Protein AF-A0A953G6L0-F1 (afdb_monomer)

pLDDT: mean 95.91, std 4.65, range [64.62, 98.25]

Mean predicted aligned error: 3.49 Å

Nearest PDB structures (foldseek):
  4lhd-assembly1_A  TM=9.734E-01  e=1.989E-04  Synechocystis sp. PCC 6803 substr. Kazusa
  6i35-assembly1_B  TM=9.311E-01  e=1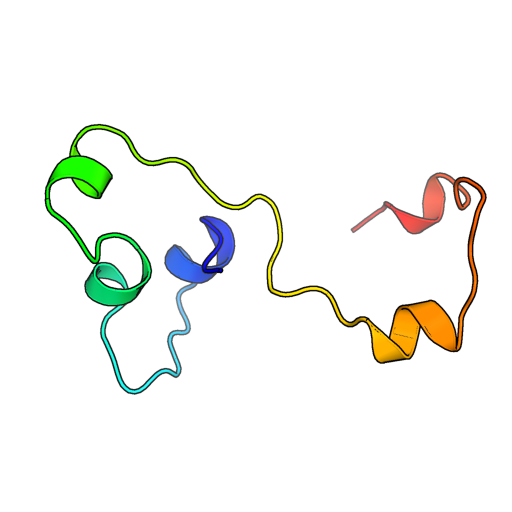.200E-04  Homo sapiens
  6i35-assembly2_C  TM=9.316E-01  e=1.386E-04  Homo sapiens
  4lhd-assembly1_B  TM=9.734E-01  e=3.298E-04  Synechocystis sp. PCC 6803 substr. Kazusa
  4lgl-assembly1_B  TM=9.718E-01  e=1.736E-03  Synechocystis sp. PCC 6803 substr. Kazusa

Foldseek 3Di:
DQAPCNLPDPDDDDPDHSCCVQPVDDVCVVPPDGDPDDDDDPVVCVVDPDPDDDDPVVVDD

Secondary structure (DSSP, 8-state):
---HHHHHSS---SSS-HHHHH-SSTHHHHS-PPPSS----HHHHHHS---SPPPGGGG--

Sequence (61 aa):
PHTALKIASDQWNRPYSRELGAFPAPWTREFKFWPAVARIDAAYGDRNLICTCPPLESYAK

Solvent-accessible surface area (backbone atoms only — not comparable to full-atom values): 4190 Å² tot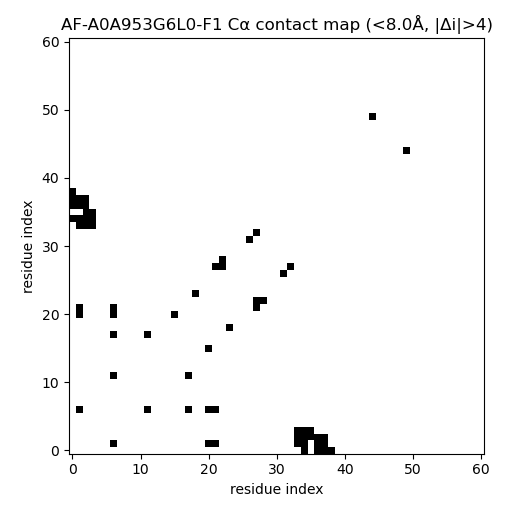al; per-residue (Å²): 100,63,21,63,70,63,61,71,40,92,72,76,96,57,104,61,56,62,58,57,64,70,43,78,48,76,65,40,71,81,56,67,86,69,43,92,55,60,75,78,68,60,71,59,45,75,76,54,80,74,93,65,86,73,63,75,74,76,72,64,127

Radius of gy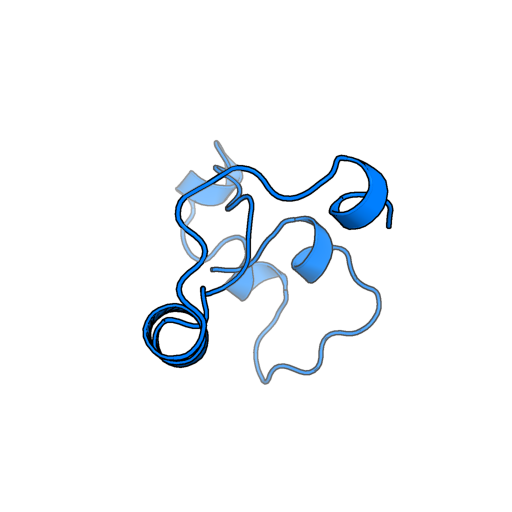ration: 15.71 Å; Cα contacts (8 Å, |Δi|>4): 32; chains: 1; bounding box: 32×25×41 Å

Structure (mmCIF, N/CA/C/O backbone):
data_AF-A0A953G6L0-F1
#
_entry.id   AF-A0A953G6L0-F1
#
loop_
_atom_site.group_PDB
_atom_site.id
_atom_site.type_symbol
_atom_site.label_atom_id
_atom_site.label_alt_id
_atom_site.label_comp_id
_atom_site.label_asym_id
_atom_site.label_entity_id
_atom_site.label_seq_id
_atom_site.pdbx_PDB_ins_code
_atom_site.Cartn_x
_atom_site.Cartn_y
_atom_site.Cartn_z
_atom_site.occupancy
_atom_site.B_iso_or_equiv
_atom_site.auth_seq_id
_atom_site.auth_comp_id
_atom_site.auth_asym_id
_atom_site.auth_atom_id
_atom_site.pdbx_PDB_model_num
ATOM 1 N N . PRO A 1 1 ? 3.736 -2.878 3.957 1.00 95.56 1 PRO A N 1
ATOM 2 C CA . PRO A 1 1 ? 2.732 -1.816 4.198 1.00 95.56 1 PRO A CA 1
ATOM 3 C C . PRO A 1 1 ? 1.378 -2.247 3.623 1.00 95.56 1 PRO A C 1
ATOM 5 O O . PRO A 1 1 ? 1.364 -3.015 2.660 1.00 95.56 1 PRO A O 1
ATOM 8 N N . HIS A 1 2 ? 0.271 -1.770 4.192 1.00 97.44 2 HIS A N 1
ATOM 9 C CA . HIS A 1 2 ? -1.072 -2.007 3.659 1.00 97.44 2 HIS A CA 1
ATOM 10 C C . HIS A 1 2 ? -1.571 -0.743 2.962 1.00 97.44 2 HIS A C 1
ATOM 12 O O . HIS A 1 2 ? -1.717 0.297 3.599 1.00 97.44 2 HIS A O 1
ATOM 18 N N . THR A 1 3 ? -1.789 -0.833 1.651 1.00 97.88 3 THR A N 1
ATOM 19 C CA . THR A 1 3 ? -2.314 0.274 0.840 1.00 97.88 3 THR A CA 1
ATOM 20 C C . THR A 1 3 ? -3.820 0.426 1.045 1.00 97.88 3 THR A C 1
ATOM 22 O O . THR A 1 3 ? -4.495 -0.544 1.404 1.00 97.88 3 THR A O 1
ATOM 25 N N . ALA A 1 4 ? -4.362 1.611 0.752 1.00 97.56 4 ALA A N 1
ATOM 26 C CA . ALA A 1 4 ? -5.804 1.859 0.817 1.00 97.56 4 ALA A CA 1
ATOM 27 C C . ALA A 1 4 ? -6.591 0.855 -0.043 1.00 97.56 4 ALA A C 1
ATOM 29 O O . ALA A 1 4 ? -7.537 0.238 0.437 1.00 97.56 4 ALA A O 1
ATOM 30 N N . LEU A 1 5 ? -6.120 0.592 -1.270 1.00 96.38 5 LEU A N 1
ATOM 31 C CA . LEU A 1 5 ? -6.720 -0.391 -2.180 1.00 96.38 5 LEU A CA 1
ATOM 32 C C . LEU A 1 5 ? -6.737 -1.808 -1.592 1.00 96.38 5 LEU A C 1
ATOM 34 O O . LEU A 1 5 ? -7.719 -2.530 -1.741 1.00 96.38 5 LEU A O 1
ATOM 38 N N . LYS A 1 6 ? -5.670 -2.224 -0.893 1.00 96.12 6 LYS A N 1
ATOM 39 C CA . LYS A 1 6 ? -5.629 -3.562 -0.289 1.00 96.12 6 LYS A CA 1
ATOM 40 C C . LYS A 1 6 ? -6.563 -3.680 0.914 1.00 96.12 6 LYS A C 1
ATOM 42 O O . LYS A 1 6 ? -7.098 -4.760 1.140 1.00 96.12 6 LYS A O 1
ATOM 47 N N . ILE A 1 7 ? -6.734 -2.602 1.678 1.00 97.12 7 ILE A N 1
ATOM 48 C CA . ILE A 1 7 ? -7.683 -2.550 2.797 1.00 97.12 7 ILE A CA 1
ATOM 49 C C . ILE A 1 7 ? -9.131 -2.550 2.287 1.00 97.12 7 ILE A C 1
ATOM 51 O O . ILE A 1 7 ? -9.951 -3.276 2.838 1.00 97.12 7 ILE A O 1
ATOM 55 N N . ALA A 1 8 ? -9.422 -1.798 1.221 1.00 96.62 8 ALA A N 1
ATOM 56 C CA . ALA A 1 8 ? -10.755 -1.672 0.626 1.00 96.62 8 ALA A CA 1
ATOM 57 C C . ALA A 1 8 ? -11.200 -2.887 -0.211 1.00 96.62 8 ALA A C 1
ATOM 59 O O . ALA A 1 8 ? -12.360 -2.973 -0.589 1.00 96.62 8 ALA A O 1
ATOM 60 N N . SER A 1 9 ? -10.297 -3.823 -0.514 1.00 96.25 9 SER A N 1
ATOM 61 C CA . SER A 1 9 ? -10.621 -5.029 -1.283 1.00 96.25 9 SER A CA 1
ATOM 62 C C . SER A 1 9 ? -11.615 -5.930 -0.546 1.00 96.25 9 SER A C 1
ATOM 64 O O . SER A 1 9 ? -11.428 -6.200 0.643 1.00 96.25 9 SER A O 1
ATOM 66 N N . ASP A 1 10 ? -12.584 -6.492 -1.275 1.00 96.31 10 ASP A N 1
ATOM 67 C CA . ASP A 1 10 ? -13.551 -7.478 -0.764 1.00 96.31 10 ASP A CA 1
ATOM 68 C C . ASP A 1 10 ? -12.877 -8.731 -0.193 1.00 96.31 10 ASP A C 1
ATOM 70 O O . ASP A 1 10 ? -13.350 -9.319 0.783 1.00 96.31 10 ASP A O 1
ATOM 74 N N . GLN A 1 11 ? -11.717 -9.103 -0.741 1.00 94.38 11 GLN A N 1
ATOM 75 C CA . GLN A 1 11 ? -10.971 -10.285 -0.331 1.00 94.38 11 GLN A CA 1
ATOM 76 C C . GLN A 1 11 ? -9.892 -9.952 0.702 1.00 94.38 11 GLN A C 1
ATOM 78 O O . GLN A 1 11 ? -8.922 -9.233 0.434 1.00 94.38 11 GLN A O 1
ATOM 83 N N . TRP A 1 12 ? -10.014 -10.561 1.881 1.00 96.12 12 TRP A N 1
ATOM 84 C CA . TRP A 1 12 ? -9.068 -10.392 2.977 1.00 96.12 12 TRP A CA 1
ATOM 85 C C . TRP A 1 12 ? -8.623 -11.735 3.558 1.00 96.12 12 TRP A C 1
ATOM 87 O O . TRP A 1 12 ? -9.170 -12.235 4.533 1.00 96.12 12 TRP A O 1
ATOM 97 N N . ASN A 1 13 ? -7.596 -12.319 2.940 1.00 95.62 13 ASN A N 1
ATOM 98 C CA . ASN A 1 13 ? -7.004 -13.586 3.368 1.00 95.62 13 ASN A CA 1
ATOM 99 C C . ASN A 1 13 ? -5.780 -13.343 4.267 1.00 95.62 13 ASN A C 1
ATOM 101 O O . ASN A 1 13 ? -4.632 -13.487 3.839 1.00 95.62 13 ASN A O 1
ATOM 105 N N . ARG A 1 14 ? -6.016 -12.854 5.487 1.00 95.81 14 ARG A N 1
ATOM 106 C CA . ARG A 1 14 ? -4.974 -12.658 6.506 1.00 95.81 14 ARG A CA 1
ATOM 107 C C . ARG A 1 14 ? -5.519 -13.057 7.880 1.00 95.81 14 ARG A C 1
ATOM 109 O O . ARG A 1 14 ? -6.688 -12.787 8.139 1.00 95.81 14 ARG A O 1
ATOM 116 N N . PRO A 1 15 ? -4.692 -13.609 8.787 1.00 97.69 15 PRO A N 1
ATOM 117 C CA . PRO A 1 15 ? -5.133 -14.066 10.111 1.00 97.69 15 PRO A CA 1
ATOM 118 C C . PRO A 1 15 ? -5.338 -12.915 11.121 1.00 97.69 15 PRO A C 1
ATOM 120 O O . PRO A 1 15 ? -5.216 -13.103 12.324 1.00 97.69 15 PRO A O 1
ATOM 123 N N . TYR A 1 16 ? -5.598 -11.700 10.641 1.00 97.62 16 TYR A N 1
ATOM 124 C CA . TYR A 1 16 ? -5.856 -10.503 11.442 1.00 97.62 16 TYR A CA 1
ATOM 125 C C . TYR A 1 16 ? -6.837 -9.599 10.704 1.00 97.62 16 TYR A C 1
ATOM 127 O O . TYR A 1 16 ? -6.966 -9.724 9.494 1.00 97.62 16 TYR A O 1
ATOM 135 N N . SER A 1 17 ? -7.515 -8.677 11.387 1.00 97.62 17 SER A N 1
ATOM 136 C CA . SER A 1 17 ? -8.532 -7.818 10.763 1.00 97.62 17 SER A C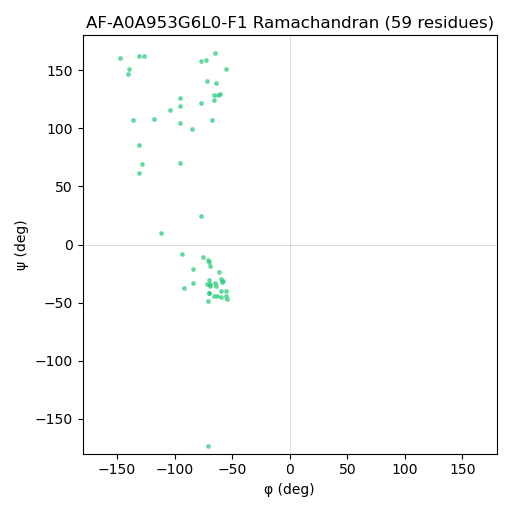A 1
ATOM 137 C C . SER A 1 17 ? -7.939 -6.737 9.846 1.00 97.62 17 SER A C 1
ATOM 139 O O . SER A 1 17 ? -6.786 -6.319 9.988 1.00 97.62 17 SER A O 1
ATOM 141 N N . ARG A 1 18 ? -8.759 -6.224 8.919 1.00 97.25 18 ARG A N 1
ATOM 142 C CA . ARG A 1 18 ? -8.426 -5.029 8.119 1.00 97.25 18 ARG A CA 1
ATOM 143 C C . ARG A 1 18 ? -8.092 -3.833 9.007 1.00 97.25 18 ARG A C 1
ATOM 145 O O . ARG A 1 18 ? -7.149 -3.102 8.723 1.00 97.25 18 ARG A O 1
ATOM 152 N N . GLU A 1 19 ? -8.842 -3.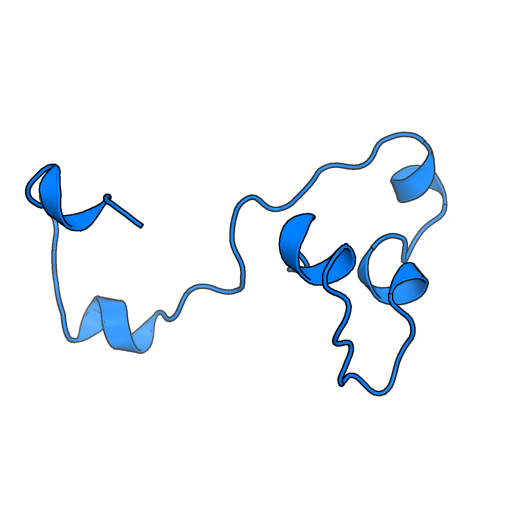677 10.094 1.00 96.81 19 GLU A N 1
ATOM 153 C CA . GLU A 1 19 ? -8.658 -2.605 11.066 1.00 96.81 19 GLU A CA 1
ATOM 154 C C . GLU A 1 19 ? -7.297 -2.686 11.751 1.00 96.81 19 GLU A C 1
ATOM 156 O O . GLU A 1 19 ? -6.605 -1.679 11.788 1.00 96.81 19 GLU A O 1
ATOM 161 N N . LEU A 1 20 ? -6.845 -3.867 12.185 1.00 97.56 20 LEU A N 1
ATOM 162 C CA . LEU A 1 20 ? -5.500 -4.008 12.752 1.00 97.56 20 LEU A CA 1
ATOM 163 C C . LEU A 1 20 ? -4.410 -3.704 11.710 1.00 97.56 20 LEU A C 1
ATOM 165 O O . LEU A 1 20 ? -3.385 -3.110 12.032 1.00 97.56 20 LEU A O 1
ATOM 169 N N . GLY A 1 21 ? -4.635 -4.078 10.445 1.00 96.62 21 GLY A N 1
ATOM 170 C CA . GLY A 1 21 ? -3.705 -3.782 9.351 1.00 96.62 21 GLY A CA 1
ATOM 171 C C . GLY A 1 21 ? -3.629 -2.295 8.980 1.00 96.62 21 GLY A C 1
ATOM 172 O O . GLY A 1 21 ? -2.567 -1.811 8.589 1.00 96.62 21 GLY A O 1
ATOM 173 N N . ALA A 1 22 ? -4.739 -1.564 9.084 1.00 97.75 22 ALA A N 1
ATOM 174 C CA . ALA A 1 22 ? -4.812 -0.147 8.738 1.00 97.75 22 ALA A CA 1
ATOM 175 C C . ALA A 1 22 ? -4.547 0.778 9.935 1.00 97.75 22 ALA A C 1
ATOM 177 O O . ALA A 1 22 ? -3.889 1.804 9.772 1.00 97.75 22 ALA A O 1
ATOM 178 N N . PHE A 1 23 ? -5.017 0.423 11.125 1.00 97.94 23 PHE A N 1
ATOM 179 C CA . PHE A 1 23 ? -5.077 1.292 12.297 1.00 97.94 23 PHE A CA 1
ATOM 180 C C . PHE A 1 23 ? -4.500 0.624 13.558 1.00 97.94 23 PHE A C 1
ATOM 182 O O . PHE A 1 23 ? -5.217 0.442 14.543 1.00 97.94 23 PHE A O 1
ATOM 189 N N . PRO A 1 24 ? -3.207 0.251 13.565 1.00 97.38 24 PRO A N 1
ATOM 190 C CA . PRO A 1 24 ? -2.600 -0.450 14.698 1.00 97.38 24 PRO A CA 1
ATOM 191 C C . PRO A 1 24 ? -2.404 0.432 15.943 1.00 97.38 24 PRO A C 1
ATOM 193 O O . PRO A 1 24 ? -2.128 -0.097 17.015 1.00 97.38 24 PRO A O 1
ATOM 196 N N . ALA A 1 25 ? -2.522 1.759 15.820 1.00 97.94 25 ALA A N 1
ATOM 197 C CA . ALA A 1 25 ? -2.356 2.707 16.921 1.00 97.94 25 ALA A CA 1
ATOM 198 C C . ALA A 1 25 ? -3.404 3.838 16.862 1.00 97.94 25 ALA A C 1
ATOM 200 O O . ALA A 1 25 ? -3.820 4.199 15.757 1.00 97.94 25 ALA A O 1
ATOM 201 N N . PRO A 1 26 ? -3.813 4.443 17.995 1.00 97.62 26 PRO A N 1
ATOM 202 C CA . PRO A 1 26 ? -4.906 5.424 18.033 1.00 97.62 26 PRO A CA 1
ATOM 203 C C . PRO A 1 26 ? -4.730 6.607 17.069 1.00 97.62 26 PRO A C 1
ATOM 205 O O . PRO A 1 26 ? -5.623 6.880 16.269 1.00 97.62 26 PRO A O 1
ATOM 208 N N . TRP A 1 27 ? -3.540 7.216 17.037 1.00 97.94 27 TRP A N 1
ATOM 209 C CA . TRP A 1 27 ? -3.239 8.381 16.189 1.00 97.94 27 TRP A CA 1
ATOM 210 C C . TRP A 1 27 ? -3.383 8.102 14.687 1.00 97.94 27 TRP A C 1
ATOM 212 O O . TRP A 1 27 ? -3.630 9.010 13.898 1.00 97.94 27 TRP A O 1
ATOM 222 N N . THR A 1 28 ? -3.276 6.837 14.263 1.00 97.81 28 THR A N 1
ATOM 223 C CA . THR A 1 28 ? -3.453 6.475 12.848 1.00 97.81 28 THR A CA 1
ATOM 224 C C . THR A 1 28 ? -4.902 6.604 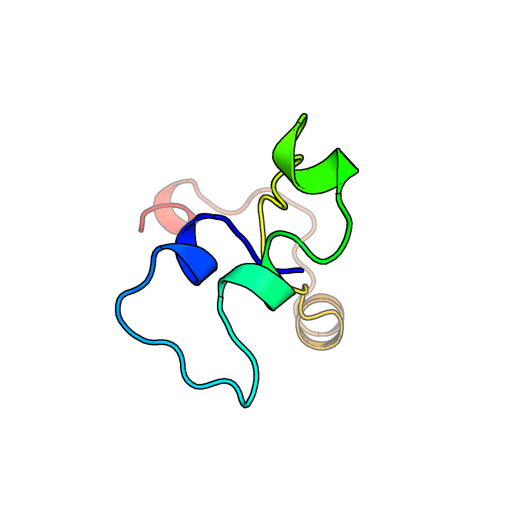12.374 1.00 97.81 28 THR A C 1
ATOM 226 O O . THR A 1 28 ? -5.126 6.603 11.164 1.00 97.81 28 THR A O 1
ATOM 229 N N . ARG A 1 29 ? -5.873 6.714 13.297 1.00 96.50 29 ARG A N 1
ATOM 230 C CA . ARG A 1 29 ? -7.281 7.020 12.992 1.00 96.50 29 ARG A CA 1
ATOM 231 C C . ARG A 1 29 ? -7.534 8.516 12.844 1.00 96.50 29 ARG A C 1
ATOM 233 O O . ARG A 1 29 ? -8.387 8.895 12.053 1.00 96.50 29 ARG A O 1
ATOM 240 N N . GLU A 1 30 ? -6.809 9.338 13.598 1.00 97.62 30 GLU A N 1
ATOM 241 C CA . GLU A 1 30 ? -6.913 10.800 13.535 1.00 97.62 30 GLU A CA 1
ATOM 242 C C . GLU A 1 30 ? -6.310 11.323 12.234 1.00 97.62 30 GLU A C 1
ATOM 244 O O . GLU A 1 30 ? -6.945 12.078 11.501 1.00 97.62 30 GLU A O 1
ATOM 249 N N . PHE A 1 31 ? -5.098 10.862 11.914 1.00 97.75 31 PHE A N 1
ATOM 250 C CA . PHE A 1 31 ? -4.435 11.194 10.665 1.00 97.75 31 PHE A CA 1
ATOM 251 C C . PHE A 1 31 ? -3.793 9.959 10.041 1.00 97.75 31 PHE A C 1
ATOM 253 O O . PHE A 1 31 ? -2.765 9.440 10.490 1.00 97.75 31 PHE A O 1
ATOM 260 N N . LYS A 1 32 ? -4.413 9.480 8.961 1.00 97.88 32 LYS A N 1
ATOM 261 C CA . LYS A 1 32 ? -3.966 8.281 8.264 1.00 9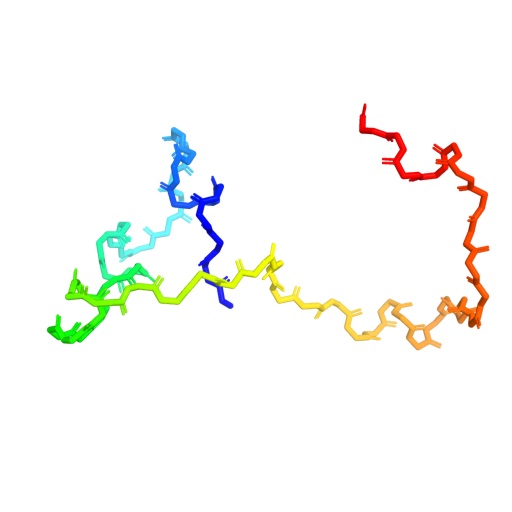7.88 32 LYS A CA 1
ATOM 262 C C . LYS A 1 32 ? -3.071 8.630 7.081 1.00 97.88 32 LYS A C 1
ATOM 264 O O . LYS A 1 32 ? -3.551 8.972 6.004 1.00 97.88 32 LYS A O 1
ATOM 269 N N . PHE A 1 33 ? -1.765 8.428 7.245 1.00 97.88 33 PHE A N 1
ATOM 270 C CA . PHE A 1 33 ? -0.856 8.367 6.103 1.00 97.88 33 PHE A CA 1
ATOM 271 C C . PHE A 1 33 ? -0.986 7.009 5.400 1.00 97.88 33 PHE A C 1
ATOM 273 O O . PHE A 1 33 ? -0.798 5.948 6.012 1.00 97.88 33 PHE A O 1
ATOM 280 N N . TRP A 1 34 ? -1.325 7.038 4.111 1.00 98.00 34 TRP A N 1
ATOM 281 C CA . TRP A 1 34 ? -1.493 5.840 3.298 1.00 98.00 34 TRP A CA 1
ATOM 282 C C . TRP A 1 34 ? -0.221 5.511 2.519 1.00 98.00 34 TRP A C 1
ATOM 284 O O . TRP A 1 34 ? 0.257 6.334 1.741 1.00 98.00 34 TRP A O 1
ATOM 294 N N . PRO A 1 35 ? 0.301 4.281 2.645 1.00 98.06 35 PRO A N 1
ATOM 295 C CA . PRO A 1 35 ? 1.331 3.797 1.741 1.00 98.06 35 PRO A CA 1
ATOM 296 C C . PRO A 1 35 ? 0.795 3.730 0.306 1.00 98.06 35 PRO A C 1
ATOM 298 O O . PRO A 1 35 ? -0.245 3.112 0.065 1.00 98.06 35 PRO A O 1
ATOM 301 N N . ALA A 1 36 ? 1.523 4.328 -0.640 1.00 97.19 36 ALA A N 1
ATOM 302 C CA . ALA A 1 36 ? 1.136 4.355 -2.052 1.00 97.19 36 ALA A CA 1
ATOM 303 C C . ALA A 1 36 ? 1.224 2.970 -2.717 1.00 97.19 36 ALA A C 1
ATOM 305 O O . ALA A 1 36 ? 0.382 2.613 -3.539 1.00 97.19 36 ALA A O 1
ATOM 306 N N . VAL A 1 37 ? 2.218 2.165 -2.326 1.00 97.25 37 VAL A N 1
ATOM 307 C CA . VAL A 1 37 ? 2.469 0.825 -2.874 1.00 97.25 37 VAL A CA 1
ATOM 308 C C . VAL A 1 37 ? 2.662 -0.213 -1.769 1.00 97.25 37 VAL A C 1
ATOM 310 O O . VAL A 1 37 ? 2.889 0.109 -0.597 1.00 97.25 37 VAL A O 1
ATOM 313 N N . ALA A 1 38 ? 2.523 -1.488 -2.139 1.00 96.56 38 ALA A N 1
ATOM 314 C CA . ALA A 1 38 ? 2.821 -2.612 -1.259 1.00 96.56 38 ALA A CA 1
ATOM 315 C C . ALA A 1 38 ? 4.341 -2.749 -1.030 1.00 96.56 38 ALA A C 1
ATOM 317 O O . ALA A 1 38 ? 5.132 -1.892 -1.414 1.00 96.56 38 ALA A O 1
ATOM 318 N N . ARG A 1 39 ? 4.765 -3.822 -0.354 1.00 97.44 39 ARG A N 1
ATOM 319 C CA . ARG A 1 39 ? 6.197 -4.122 -0.217 1.00 97.44 39 ARG A CA 1
ATOM 320 C C . ARG A 1 39 ? 6.806 -4.326 -1.613 1.00 97.44 39 ARG A C 1
ATOM 322 O O . ARG A 1 39 ? 6.259 -5.103 -2.387 1.00 97.44 39 ARG A O 1
ATOM 329 N N . ILE A 1 40 ? 7.909 -3.634 -1.889 1.00 97.50 40 ILE A N 1
ATOM 330 C CA . ILE A 1 40 ? 8.665 -3.726 -3.145 1.00 97.50 40 ILE A CA 1
ATOM 331 C C . ILE A 1 40 ? 9.408 -5.067 -3.201 1.00 97.50 40 ILE A C 1
ATOM 333 O O . ILE A 1 40 ? 9.932 -5.521 -2.179 1.00 97.50 40 ILE A O 1
ATOM 337 N N . ASP A 1 41 ? 9.456 -5.684 -4.382 1.00 97.94 41 ASP A N 1
ATOM 338 C CA . ASP A 1 41 ? 10.309 -6.843 -4.657 1.00 97.94 41 ASP A CA 1
ATOM 339 C C . ASP A 1 41 ? 11.713 -6.372 -5.061 1.00 97.94 41 ASP A C 1
ATOM 341 O O . ASP A 1 41 ? 11.949 -5.958 -6.196 1.00 97.94 41 ASP A O 1
ATOM 345 N N . ALA A 1 42 ? 12.640 -6.407 -4.105 1.00 97.50 42 ALA A N 1
ATOM 346 C CA . ALA A 1 42 ? 14.016 -5.974 -4.328 1.00 97.50 42 ALA A CA 1
ATOM 347 C C . ALA A 1 42 ? 14.787 -6.932 -5.251 1.00 97.50 42 ALA A C 1
ATOM 349 O O . ALA A 1 42 ? 15.486 -6.492 -6.156 1.00 97.50 42 ALA A O 1
ATOM 350 N N . ALA A 1 43 ? 14.611 -8.245 -5.075 1.00 98.25 43 ALA A N 1
ATOM 351 C CA . ALA A 1 43 ? 15.379 -9.238 -5.819 1.00 98.25 43 ALA A CA 1
ATOM 352 C C . ALA A 1 43 ? 14.982 -9.286 -7.301 1.00 98.25 43 ALA A C 1
ATOM 354 O O . ALA A 1 43 ? 15.810 -9.611 -8.151 1.00 98.25 43 ALA A O 1
ATOM 355 N N . TYR A 1 44 ? 13.723 -8.984 -7.631 1.00 98.12 44 TYR A N 1
ATOM 356 C CA . TYR A 1 44 ? 13.324 -8.779 -9.021 1.00 98.12 44 TYR A CA 1
ATOM 357 C C . TYR A 1 44 ? 13.999 -7.540 -9.621 1.00 98.12 44 TYR A C 1
ATOM 359 O O 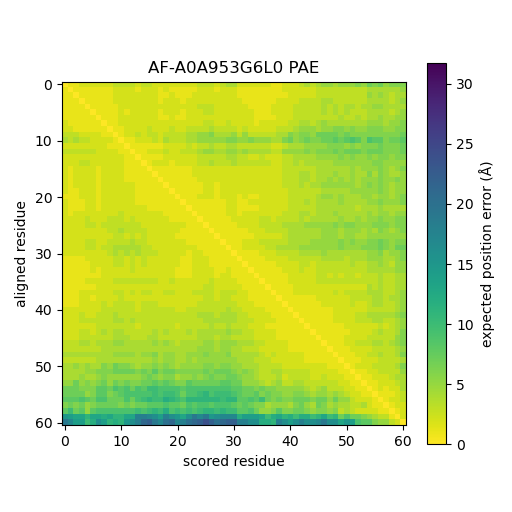. TYR A 1 44 ? 14.501 -7.622 -10.740 1.00 98.12 44 TYR A O 1
ATOM 367 N N . GLY A 1 45 ? 14.044 -6.428 -8.877 1.00 97.69 45 GLY A N 1
ATOM 368 C CA . GLY A 1 45 ? 14.690 -5.187 -9.311 1.00 97.69 45 GLY A CA 1
ATOM 369 C C . GLY A 1 45 ? 16.178 -5.367 -9.616 1.00 97.69 45 GLY A C 1
ATOM 370 O O . GLY A 1 45 ? 16.631 -4.961 -10.681 1.00 97.69 45 GLY A O 1
ATOM 371 N N . ASP A 1 46 ? 16.909 -6.066 -8.744 1.00 97.94 46 ASP A N 1
ATOM 372 C CA . ASP A 1 46 ? 18.342 -6.331 -8.936 1.00 97.94 46 ASP A CA 1
ATOM 373 C C . ASP A 1 46 ? 18.622 -7.212 -10.167 1.00 97.94 46 ASP A C 1
ATOM 375 O O . ASP A 1 46 ? 19.643 -7.056 -10.834 1.00 97.94 46 ASP A O 1
ATOM 379 N N . ARG A 1 47 ? 17.711 -8.142 -10.491 1.00 98.19 47 ARG A N 1
ATOM 380 C CA . ARG A 1 47 ? 17.834 -9.034 -11.660 1.00 98.19 47 ARG A CA 1
ATOM 381 C C . ARG A 1 47 ? 17.345 -8.403 -12.966 1.00 98.19 47 ARG A C 1
ATOM 383 O O . ARG A 1 47 ? 17.735 -8.873 -14.029 1.00 98.19 47 ARG A O 1
ATOM 390 N N . ASN A 1 48 ? 16.499 -7.374 -12.897 1.00 96.75 48 ASN A N 1
ATOM 391 C CA . ASN A 1 48 ? 15.862 -6.725 -14.047 1.00 96.75 48 ASN A CA 1
ATOM 392 C C . ASN A 1 48 ? 16.086 -5.211 -13.978 1.00 96.75 48 ASN A C 1
ATOM 394 O O . ASN A 1 48 ? 15.163 -4.435 -13.722 1.00 96.75 48 ASN A O 1
ATOM 398 N N . LEU A 1 49 ? 17.335 -4.795 -14.184 1.00 96.50 49 LEU A N 1
ATOM 399 C CA . LEU A 1 49 ? 17.736 -3.403 -14.034 1.00 96.50 49 LEU A CA 1
ATOM 400 C C . LEU A 1 49 ? 17.100 -2.512 -15.114 1.00 96.50 49 LEU A C 1
ATOM 402 O O . LEU A 1 49 ? 17.521 -2.515 -16.269 1.00 96.50 49 LEU A O 1
ATOM 406 N N . ILE A 1 50 ? 16.122 -1.704 -14.706 1.00 95.50 50 ILE A N 1
ATOM 407 C CA . ILE A 1 50 ? 15.521 -0.637 -15.511 1.00 95.50 50 ILE A CA 1
ATOM 408 C C . ILE A 1 50 ? 15.783 0.685 -14.789 1.00 95.50 50 ILE A C 1
ATOM 410 O O . ILE A 1 50 ? 15.210 0.957 -13.736 1.00 95.50 50 ILE A O 1
ATOM 414 N N . CYS A 1 51 ? 16.680 1.498 -15.344 1.00 96.62 51 CYS A N 1
ATOM 415 C CA . CYS A 1 51 ? 17.114 2.775 -14.765 1.00 96.62 51 CYS A CA 1
ATOM 416 C C . CYS A 1 51 ? 16.651 4.001 -15.571 1.00 96.62 51 CYS A C 1
ATOM 418 O O . CYS A 1 51 ? 17.082 5.123 -15.310 1.00 96.62 51 CYS A O 1
ATOM 420 N N . THR A 1 52 ? 15.764 3.796 -16.541 1.00 96.50 52 THR A N 1
ATOM 421 C CA . THR A 1 52 ? 15.118 4.837 -17.344 1.00 96.50 52 THR A CA 1
ATOM 422 C C . THR A 1 52 ? 13.608 4.654 -17.286 1.00 96.50 52 THR A C 1
ATOM 424 O O . THR A 1 52 ? 13.112 3.597 -16.893 1.00 96.50 52 THR A O 1
ATOM 427 N N . CYS A 1 53 ? 12.855 5.695 -17.640 1.00 95.50 53 CYS A N 1
ATOM 428 C CA . CYS A 1 53 ? 11.402 5.574 -17.688 1.00 95.50 53 CYS A CA 1
ATOM 429 C C . CYS A 1 53 ? 11.016 4.582 -18.801 1.00 95.50 53 CYS A C 1
ATOM 431 O O . CYS A 1 53 ? 11.430 4.795 -19.945 1.00 95.50 53 CYS A O 1
ATOM 433 N N . PRO A 1 54 ? 10.248 3.516 -18.511 1.00 92.69 54 PRO A N 1
ATOM 434 C CA . PRO A 1 54 ? 9.676 2.681 -19.555 1.00 92.69 54 PRO A CA 1
ATOM 435 C C . PRO A 1 54 ? 8.659 3.469 -20.408 1.00 92.69 54 PRO A C 1
ATOM 437 O O . PRO A 1 54 ? 8.222 4.555 -20.012 1.00 92.69 54 PRO A O 1
ATOM 440 N N . PRO A 1 55 ? 8.273 2.942 -21.585 1.00 95.06 55 PRO A N 1
ATOM 441 C CA . PRO A 1 55 ? 7.273 3.571 -22.449 1.00 95.06 55 PRO A CA 1
ATOM 442 C C . PRO A 1 55 ? 5.950 3.830 -21.714 1.00 95.06 55 PRO A C 1
ATOM 444 O O . PRO A 1 55 ? 5.595 3.082 -20.798 1.00 95.06 55 PRO A O 1
ATOM 447 N N . LEU A 1 56 ? 5.199 4.863 -22.111 1.00 93.56 56 LEU A N 1
ATOM 448 C CA . LEU A 1 56 ? 3.958 5.255 -21.425 1.00 93.56 56 LEU A CA 1
ATOM 449 C C . LEU A 1 56 ? 2.917 4.125 -21.405 1.00 93.56 56 LEU A C 1
ATOM 451 O O . LEU A 1 56 ? 2.180 3.966 -20.434 1.00 93.56 56 LEU A O 1
ATOM 455 N N . GLU A 1 57 ? 2.920 3.300 -22.446 1.00 94.00 57 GLU A N 1
ATOM 456 C CA . GLU A 1 57 ? 2.071 2.126 -22.618 1.00 94.00 57 GLU A CA 1
ATOM 457 C C . GLU A 1 57 ? 2.271 1.102 -21.494 1.00 94.00 57 GLU A C 1
ATOM 459 O O . GLU A 1 57 ? 1.331 0.410 -21.119 1.00 94.00 57 GLU A O 1
ATOM 464 N N . SER A 1 58 ? 3.468 1.038 -20.900 1.00 89.75 58 SER A N 1
ATOM 465 C CA . SER A 1 58 ? 3.764 0.129 -19.783 1.00 89.75 58 SER A CA 1
A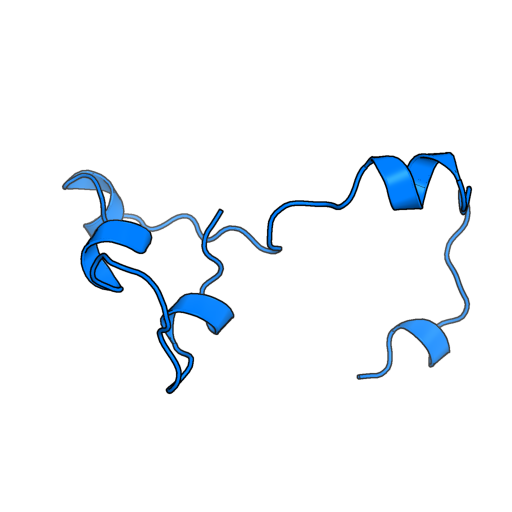TOM 466 C C . SER A 1 58 ? 3.045 0.493 -18.478 1.00 89.75 58 SER A C 1
ATOM 468 O O . SER A 1 58 ? 2.928 -0.347 -17.587 1.00 89.75 58 SER A O 1
ATOM 470 N N . TYR A 1 59 ? 2.561 1.733 -18.353 1.00 86.88 59 TYR A N 1
ATOM 471 C CA . TYR A 1 59 ? 1.821 2.206 -17.181 1.00 86.88 59 TYR A CA 1
ATOM 472 C C . TYR A 1 59 ? 0.303 2.077 -17.339 1.00 86.88 59 TYR A C 1
ATOM 474 O O . TYR A 1 59 ? -0.429 2.322 -16.374 1.00 86.88 59 TYR A O 1
ATOM 482 N N . ALA A 1 60 ? -0.183 1.726 -18.535 1.00 86.81 60 ALA A N 1
ATOM 483 C CA . ALA A 1 60 ? -1.596 1.460 -18.754 1.00 86.81 60 ALA A CA 1
ATOM 484 C C . ALA A 1 60 ? -2.003 0.201 -17.965 1.00 86.81 60 ALA A C 1
ATOM 486 O O . ALA A 1 60 ? -1.324 -0.823 -18.023 1.00 86.81 60 ALA A O 1
ATOM 487 N N . LYS A 1 61 ? -3.073 0.317 -17.173 1.00 64.62 61 LYS A N 1
ATOM 488 C CA . LYS A 1 61 ? -3.611 -0.765 -16.335 1.00 64.62 61 LYS A CA 1
ATOM 489 C C . LYS A 1 61 ? -4.601 -1.631 -17.091 1.00 64.62 61 LYS A C 1
ATOM 491 O O . LYS A 1 61 ? -5.401 -1.042 -17.850 1.00 64.62 61 LYS A O 1
#